Protein AF-A0A9P9RIS1-F1 (afdb_monomer_lite)

Foldseek 3Di:
DDDPDQDPVDPVSVVVVLVVVLVVQLPDQEQEAEQAPWDWDQDPVRDTDTPCPVVTPCVVDPCSVSNPPRHPYYHYHYNVD

Radius of gyration: 15.81 Å; chains: 1; bounding box: 39×30×33 Å

Secondary structure (DSSP, 8-state):
---SS--TT-HHHHHHHHHHHHHHHHT-S-EEEEETT-EEEE-TTS-EEEETGGG-GGGGSTTHHHHHHSSS-EEEEETT-

pLDDT: mean 84.63, std 10.88, range [50.66, 93.69]

Structure (mmCIF, N/CA/C/O backbone):
data_AF-A0A9P9RIS1-F1
#
_entry.id   AF-A0A9P9RIS1-F1
#
loop_
_atom_site.group_PDB
_atom_site.id
_atom_site.type_symbol
_atom_site.label_atom_id
_atom_site.label_alt_id
_atom_site.label_comp_id
_atom_site.label_asym_id
_atom_site.label_entity_id
_atom_site.label_seq_id
_atom_site.pdbx_PDB_ins_code
_atom_site.Cartn_x
_atom_site.Cartn_y
_atom_site.Cartn_z
_atom_site.occupancy
_atom_site.B_iso_or_equiv
_atom_site.auth_seq_id
_atom_site.auth_comp_id
_atom_site.auth_asym_id
_atom_site.auth_atom_id
_atom_site.pdbx_PDB_model_num
ATOM 1 N N . VAL A 1 1 ? -10.015 7.440 -4.108 1.00 50.69 1 VAL A N 1
ATOM 2 C CA . VAL A 1 1 ? -11.027 8.204 -3.346 1.00 50.69 1 VAL A CA 1
ATOM 3 C C . VAL A 1 1 ? -10.663 8.025 -1.895 1.00 50.69 1 VAL A C 1
ATOM 5 O O . VAL A 1 1 ? -10.809 6.920 -1.409 1.00 50.69 1 VAL A O 1
ATOM 8 N N . ASP A 1 2 ? -10.110 9.053 -1.259 1.00 52.28 2 ASP A N 1
ATOM 9 C CA . ASP A 1 2 ? -9.775 9.009 0.165 1.00 52.28 2 ASP A CA 1
ATOM 10 C C . ASP A 1 2 ? -10.205 10.322 0.808 1.00 52.28 2 ASP A C 1
ATOM 12 O O . ASP A 1 2 ? -9.670 11.388 0.505 1.00 52.28 2 ASP A O 1
ATOM 16 N N . THR A 1 3 ? -11.152 10.223 1.741 1.00 55.00 3 THR A N 1
ATOM 17 C CA . THR A 1 3 ? -11.524 11.271 2.705 1.00 55.00 3 THR A CA 1
ATOM 18 C C . THR A 1 3 ? -12.115 12.571 2.140 1.00 55.00 3 THR A C 1
ATOM 20 O O . THR A 1 3 ? -11.631 13.665 2.417 1.00 55.00 3 THR A O 1
ATOM 23 N N . CYS A 1 4 ? -13.267 12.493 1.472 1.00 50.66 4 CYS A N 1
ATOM 24 C CA . CYS A 1 4 ? -14.245 13.579 1.606 1.00 50.66 4 CYS A CA 1
ATOM 25 C C . CYS A 1 4 ? -15.167 13.239 2.787 1.00 50.66 4 CYS A C 1
ATOM 27 O O . CYS A 1 4 ? -16.121 12.493 2.604 1.00 50.66 4 CYS A O 1
ATOM 29 N N . GLY A 1 5 ? -14.873 13.758 3.988 1.00 59.12 5 GLY A N 1
ATOM 30 C CA . GLY A 1 5 ? -15.900 13.872 5.037 1.00 59.12 5 GLY A CA 1
ATOM 31 C C . GLY A 1 5 ? -15.691 13.169 6.383 1.00 59.12 5 GLY A C 1
ATOM 32 O O . GLY A 1 5 ? -16.677 13.004 7.084 1.00 59.12 5 GLY A O 1
ATOM 33 N N . ILE A 1 6 ? -14.475 12.777 6.786 1.00 65.38 6 ILE A N 1
ATOM 34 C CA . ILE A 1 6 ? -14.255 12.365 8.189 1.00 65.38 6 ILE A CA 1
ATOM 35 C C . ILE A 1 6 ? -13.927 13.609 9.018 1.00 65.38 6 ILE A C 1
ATOM 37 O O . ILE A 1 6 ? -12.849 14.192 8.852 1.00 65.38 6 ILE A O 1
ATOM 41 N N . ASP A 1 7 ? -14.838 14.005 9.908 1.00 61.31 7 ASP A N 1
ATOM 42 C CA . ASP A 1 7 ? -14.570 15.037 10.905 1.00 61.31 7 ASP A CA 1
ATOM 43 C C . ASP A 1 7 ? -13.663 14.472 12.007 1.00 61.31 7 ASP A C 1
ATOM 45 O O . ASP A 1 7 ? -14.041 13.624 12.813 1.00 61.31 7 ASP A O 1
ATOM 49 N N . LYS A 1 8 ? -12.419 14.953 12.041 1.00 61.09 8 LYS A N 1
ATOM 50 C CA . LYS A 1 8 ? -11.401 14.523 13.011 1.00 61.09 8 LYS A CA 1
ATOM 51 C C . LYS A 1 8 ? -11.615 15.118 14.409 1.00 61.09 8 LYS A C 1
ATOM 53 O O . LYS A 1 8 ? -10.868 14.769 15.320 1.00 61.09 8 LYS A O 1
ATOM 58 N N . THR A 1 9 ? -12.582 16.022 14.584 1.00 68.44 9 THR A N 1
ATOM 59 C CA . THR A 1 9 ? -12.911 16.631 15.884 1.00 68.44 9 THR A CA 1
ATOM 60 C C . THR A 1 9 ? -13.901 15.795 16.697 1.00 68.44 9 THR A C 1
ATOM 62 O O . THR A 1 9 ? -13.924 15.894 17.924 1.00 68.44 9 THR A O 1
ATOM 65 N N . SER A 1 10 ? -14.649 14.904 16.036 1.00 73.19 10 SER A N 1
ATOM 66 C CA . SER A 1 10 ? -15.522 13.917 16.668 1.00 73.19 10 SER A CA 1
ATOM 67 C C . SER A 1 10 ? -14.803 12.571 16.781 1.00 73.19 10 SER A C 1
ATOM 69 O O . SER A 1 10 ? -14.629 11.840 15.805 1.00 73.19 10 SER A O 1
ATOM 71 N N . SER A 1 11 ? -14.378 12.207 17.993 1.00 68.69 11 SER A N 1
ATOM 72 C CA . SER A 1 11 ? -13.680 10.935 18.238 1.00 68.69 11 SER A CA 1
ATOM 73 C C . SER A 1 11 ? -14.550 9.698 17.965 1.00 68.69 11 SER A C 1
ATOM 75 O O . SER A 1 11 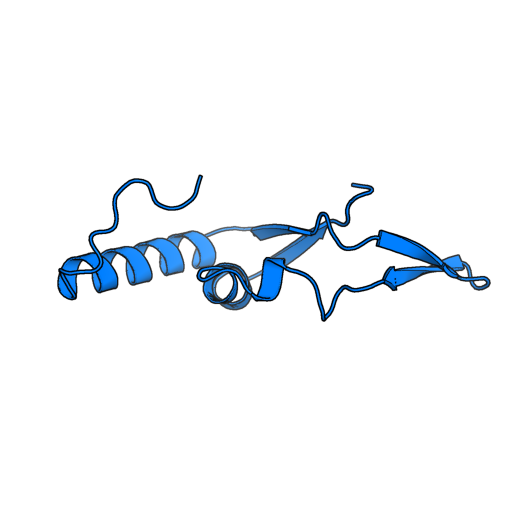? -14.016 8.637 17.627 1.00 68.69 11 SER A O 1
ATOM 77 N N . ALA A 1 12 ? -15.876 9.829 18.078 1.00 75.25 12 ALA A N 1
ATOM 78 C CA . ALA A 1 12 ? -16.828 8.759 17.791 1.00 75.25 12 ALA A CA 1
ATOM 79 C C . ALA A 1 12 ? -16.957 8.490 16.281 1.00 75.25 12 ALA A C 1
ATOM 81 O O . ALA A 1 12 ? -16.764 7.349 15.865 1.00 75.25 12 ALA A O 1
ATOM 82 N N . GLU A 1 13 ? -17.174 9.524 15.456 1.00 75.12 13 GLU A N 1
ATOM 83 C CA . GLU A 1 13 ? -17.238 9.368 13.990 1.00 75.12 13 GLU A CA 1
ATOM 84 C C . GLU A 1 13 ? -15.915 8.850 13.418 1.00 75.12 13 GLU A C 1
ATOM 86 O O . GLU A 1 13 ? -15.904 7.972 12.555 1.00 75.12 13 GLU A O 1
ATOM 91 N N . LEU A 1 14 ? -14.786 9.334 13.945 1.00 76.25 14 LEU A N 1
ATOM 92 C CA . LEU A 1 14 ? -13.467 8.844 13.556 1.00 76.25 14 LEU A CA 1
ATOM 93 C C . LEU A 1 14 ? -13.312 7.341 13.843 1.00 76.25 14 LEU A C 1
ATOM 95 O O . LEU A 1 14 ? -12.808 6.599 12.999 1.00 76.25 14 LEU A O 1
ATOM 99 N N . SER A 1 15 ? -13.765 6.880 15.012 1.00 79.06 15 SER A N 1
ATOM 100 C CA . SER A 1 15 ? -13.684 5.465 15.397 1.00 79.06 15 SER A CA 1
ATOM 101 C C . SER A 1 15 ? -14.602 4.586 14.546 1.00 79.06 15 SER A C 1
ATOM 103 O O . SER A 1 15 ? -14.201 3.505 14.112 1.00 79.06 15 SER A O 1
ATOM 105 N N . GLU A 1 16 ? -15.828 5.036 14.277 1.00 82.19 16 GLU A N 1
ATOM 106 C CA . GLU A 1 16 ? -16.771 4.318 13.416 1.00 82.19 16 GLU A CA 1
ATOM 107 C C . GLU A 1 16 ? -16.273 4.220 11.973 1.00 82.19 16 GLU A C 1
ATOM 109 O O . GLU A 1 16 ? -16.349 3.144 11.371 1.00 82.19 16 GLU A O 1
ATOM 114 N N . ALA A 1 17 ? -15.697 5.298 11.435 1.00 82.94 17 ALA A N 1
ATOM 115 C CA . ALA A 1 17 ? -15.110 5.305 10.102 1.00 82.94 17 ALA A CA 1
ATOM 116 C C . ALA A 1 17 ? -13.913 4.344 10.004 1.00 82.94 17 ALA A C 1
ATOM 118 O O . ALA A 1 17 ? -13.859 3.536 9.078 1.00 82.94 17 ALA A O 1
ATOM 119 N N . ILE A 1 18 ? -13.001 4.362 10.985 1.00 82.88 18 ILE A N 1
ATOM 120 C CA . ILE A 1 18 ? -11.856 3.436 11.052 1.00 82.88 18 ILE A CA 1
ATOM 121 C C . ILE A 1 18 ? -12.328 1.978 11.076 1.00 82.88 18 ILE A C 1
ATOM 123 O O . ILE A 1 18 ? -11.881 1.167 10.267 1.00 82.88 18 ILE A O 1
ATOM 127 N N . ASN A 1 19 ? -13.262 1.643 11.967 1.00 86.44 19 ASN A N 1
ATOM 128 C CA . ASN A 1 19 ? -13.761 0.274 12.096 1.00 86.44 19 ASN A CA 1
ATOM 129 C C . ASN A 1 19 ? -14.511 -0.193 10.841 1.00 86.44 19 ASN A C 1
ATOM 131 O O . ASN A 1 19 ? -14.438 -1.366 10.469 1.00 86.44 19 ASN A O 1
ATOM 135 N N . SER A 1 20 ? -15.230 0.715 10.181 1.00 86.06 20 SER A N 1
ATOM 136 C CA . SER A 1 20 ? -15.946 0.415 8.941 1.00 86.06 20 SER A CA 1
ATOM 137 C C . SER A 1 20 ? -14.981 0.155 7.785 1.00 86.06 20 SER A C 1
ATOM 139 O O . SER A 1 20 ? -15.139 -0.842 7.084 1.00 86.06 20 SER A O 1
ATOM 141 N N . MET A 1 21 ? -13.952 0.991 7.621 1.00 86.00 21 MET A N 1
ATOM 142 C CA . MET A 1 21 ? -12.939 0.814 6.573 1.00 86.00 21 MET A CA 1
ATOM 143 C C . MET A 1 21 ? -12.103 -0.446 6.788 1.00 86.00 21 MET A C 1
ATOM 145 O O . MET A 1 21 ? -11.893 -1.202 5.841 1.00 86.00 21 MET A O 1
ATOM 149 N N . TYR A 1 22 ? -11.715 -0.744 8.031 1.00 88.00 22 TYR A N 1
ATOM 150 C CA . TYR A 1 22 ? -11.022 -1.991 8.351 1.00 88.00 22 TYR A CA 1
ATOM 151 C C . TYR A 1 22 ? -11.826 -3.215 7.893 1.00 88.00 22 TYR A C 1
ATOM 153 O O . TYR A 1 22 ? -11.295 -4.080 7.201 1.00 88.00 22 TYR A O 1
ATOM 161 N N . LYS A 1 23 ? -13.130 -3.265 8.204 1.00 89.38 23 LYS A N 1
ATOM 162 C CA . LYS A 1 23 ? -14.009 -4.360 7.761 1.00 89.38 23 LYS A CA 1
ATOM 163 C C . LYS A 1 23 ? -14.122 -4.450 6.242 1.00 89.38 23 LYS A C 1
ATOM 165 O O . LYS A 1 23 ? -14.273 -5.548 5.715 1.00 89.38 23 LYS A O 1
ATOM 170 N N . TRP A 1 24 ? -14.093 -3.327 5.529 1.00 88.81 24 TRP A N 1
ATOM 171 C CA . TRP A 1 24 ? -14.141 -3.341 4.065 1.00 88.81 24 TRP A CA 1
ATOM 172 C C . TRP A 1 24 ? -12.891 -3.992 3.480 1.00 88.81 24 TRP A C 1
ATOM 174 O O . TRP A 1 24 ? -13.007 -4.859 2.616 1.00 88.81 24 TRP A O 1
ATOM 184 N N . TYR A 1 25 ? -11.716 -3.641 4.000 1.00 89.69 25 TYR A N 1
ATOM 185 C CA . TYR A 1 25 ? -10.466 -4.273 3.592 1.00 89.69 25 TYR A CA 1
ATOM 186 C C . TYR A 1 25 ? -10.401 -5.748 4.007 1.00 89.69 25 TYR A C 1
ATOM 188 O O . TYR A 1 25 ? -10.057 -6.589 3.182 1.00 89.69 25 TYR A O 1
ATOM 196 N N . GLU A 1 26 ? -10.821 -6.095 5.223 1.00 92.00 26 GLU A N 1
ATOM 197 C CA . GLU A 1 26 ? -10.863 -7.483 5.712 1.00 92.00 26 GLU A CA 1
ATOM 198 C C . GLU A 1 26 ? -11.739 -8.402 4.849 1.00 92.00 26 GLU A C 1
ATOM 200 O O . GLU A 1 26 ? -11.385 -9.555 4.595 1.00 92.00 26 GLU A O 1
ATOM 205 N N . ASN A 1 27 ? -12.877 -7.891 4.376 1.00 91.12 27 ASN A N 1
ATOM 206 C CA . ASN A 1 27 ? -13.797 -8.648 3.530 1.00 91.12 27 ASN A CA 1
ATOM 207 C C . ASN A 1 27 ? -13.452 -8.578 2.035 1.00 91.12 27 ASN A C 1
ATOM 209 O O . ASN A 1 27 ? -14.111 -9.235 1.227 1.00 91.12 27 ASN A O 1
ATOM 213 N N . SER A 1 28 ? -12.436 -7.804 1.648 1.00 89.56 28 SER A N 1
ATOM 214 C CA . SER A 1 28 ? -11.959 -7.780 0.268 1.00 89.56 28 SER A CA 1
ATOM 215 C C . SER A 1 28 ? -11.203 -9.07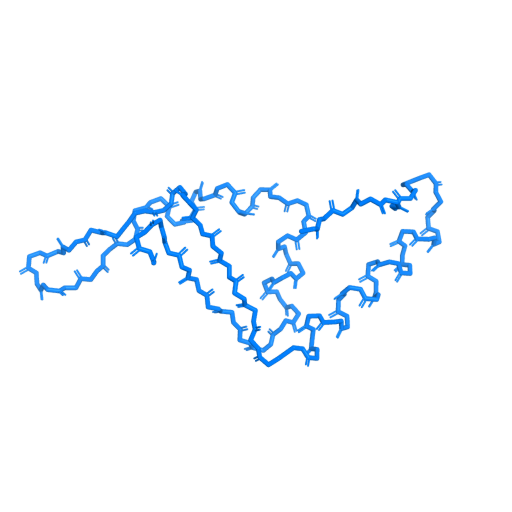1 -0.070 1.00 89.56 28 SER A C 1
ATOM 217 O O . SER A 1 28 ? -10.528 -9.664 0.773 1.00 89.56 28 SER A O 1
ATOM 219 N N . ALA A 1 29 ? -11.327 -9.530 -1.318 1.00 91.12 29 ALA A N 1
ATOM 220 C CA . ALA A 1 29 ? -10.587 -10.702 -1.786 1.00 91.12 29 ALA A CA 1
ATOM 221 C C . ALA A 1 29 ? -9.086 -10.396 -1.940 1.00 91.12 29 ALA A C 1
ATOM 223 O O . ALA A 1 29 ? -8.249 -11.178 -1.492 1.00 91.12 29 ALA A O 1
ATOM 224 N N . THR A 1 30 ? -8.781 -9.237 -2.526 1.00 91.38 30 THR A N 1
ATOM 225 C CA . THR A 1 30 ? -7.430 -8.716 -2.745 1.00 91.38 30 THR A CA 1
ATOM 226 C C . THR A 1 30 ? -7.464 -7.195 -2.628 1.00 91.38 30 THR A C 1
ATOM 228 O O . THR A 1 30 ? -8.397 -6.555 -3.118 1.00 91.38 30 THR A O 1
ATOM 231 N N . CYS A 1 31 ? -6.434 -6.618 -2.014 1.00 92.69 31 CYS A N 1
ATOM 232 C CA . CYS A 1 31 ? -6.161 -5.188 -2.045 1.00 92.69 31 CYS A CA 1
ATOM 233 C C . CYS A 1 31 ? -5.032 -4.904 -3.040 1.00 92.69 31 CYS A C 1
ATOM 235 O O . CYS A 1 31 ? -3.994 -5.559 -3.006 1.00 92.69 31 CYS A O 1
ATOM 237 N N . PHE A 1 32 ? -5.232 -3.934 -3.928 1.00 91.62 32 PHE A N 1
ATOM 238 C CA . PHE A 1 32 ? -4.230 -3.543 -4.914 1.00 91.62 32 PHE A CA 1
ATOM 239 C C . PHE A 1 32 ? -3.562 -2.240 -4.479 1.00 91.62 32 PHE A C 1
ATOM 241 O O . PHE A 1 32 ? -4.229 -1.214 -4.336 1.00 91.62 32 PHE A O 1
ATOM 248 N N . ALA A 1 33 ? -2.246 -2.280 -4.293 1.00 92.38 33 ALA A N 1
ATOM 249 C CA . ALA A 1 33 ? -1.436 -1.137 -3.905 1.00 92.38 33 ALA A CA 1
ATOM 250 C C . ALA A 1 33 ? -0.548 -0.715 -5.079 1.00 92.38 33 ALA A C 1
ATOM 252 O O . ALA A 1 33 ? 0.387 -1.418 -5.455 1.00 92.38 33 ALA A O 1
ATOM 253 N N . TYR A 1 34 ? -0.838 0.450 -5.656 1.00 91.62 34 TYR A N 1
ATOM 254 C CA . TYR A 1 34 ? -0.018 1.037 -6.713 1.00 91.62 34 TYR A CA 1
ATOM 255 C C . TYR A 1 34 ? 1.037 1.978 -6.122 1.00 91.62 34 TYR A C 1
ATOM 257 O O . TYR A 1 34 ? 0.705 2.913 -5.387 1.00 91.62 34 TYR A O 1
ATOM 265 N N . LEU A 1 35 ? 2.303 1.710 -6.437 1.00 93.19 35 LEU A N 1
ATOM 266 C CA . LEU A 1 35 ? 3.482 2.400 -5.925 1.00 93.19 35 LEU A CA 1
ATOM 267 C C . LEU A 1 35 ? 4.159 3.146 -7.090 1.00 93.19 35 LEU A C 1
ATOM 269 O O . LEU A 1 35 ? 5.063 2.604 -7.729 1.00 93.19 35 LEU A O 1
ATOM 273 N N . PRO A 1 36 ? 3.735 4.391 -7.385 1.00 91.81 36 PRO A N 1
ATOM 274 C CA . PRO A 1 36 ? 4.229 5.152 -8.537 1.00 91.81 36 PRO A CA 1
ATOM 275 C C . PRO A 1 36 ? 5.708 5.543 -8.435 1.00 91.81 36 PRO A C 1
ATOM 277 O O . PRO A 1 36 ? 6.310 5.939 -9.426 1.00 91.81 36 PRO A O 1
ATOM 280 N N . ASP A 1 37 ? 6.281 5.487 -7.237 1.00 93.12 37 ASP A N 1
ATOM 281 C CA . ASP A 1 37 ? 7.669 5.830 -6.939 1.00 93.12 37 ASP A CA 1
ATOM 282 C C . ASP A 1 37 ? 8.590 4.605 -6.813 1.00 93.12 37 ASP A C 1
ATOM 284 O O . ASP A 1 37 ? 9.770 4.736 -6.479 1.00 93.12 37 ASP A O 1
ATOM 288 N N . VAL A 1 38 ? 8.057 3.418 -7.105 1.00 93.69 38 VAL A N 1
ATOM 289 C CA . VAL A 1 38 ? 8.804 2.164 -7.193 1.00 93.69 38 VAL A CA 1
ATOM 290 C C . VAL A 1 38 ? 8.976 1.796 -8.656 1.00 93.69 38 VAL A C 1
ATOM 292 O O . VAL A 1 38 ? 8.008 1.775 -9.416 1.00 93.69 38 VAL A O 1
ATOM 295 N N . THR A 1 39 ? 10.211 1.466 -9.026 1.00 92.50 39 THR A N 1
ATOM 296 C CA . THR A 1 39 ? 10.564 1.010 -10.371 1.00 92.50 39 THR A CA 1
ATOM 297 C C . THR A 1 39 ? 11.099 -0.413 -10.342 1.00 92.50 39 THR A C 1
ATOM 299 O O . THR A 1 39 ? 11.795 -0.825 -9.404 1.00 92.50 39 THR A O 1
ATOM 302 N N . ALA A 1 40 ? 10.764 -1.178 -11.375 1.00 90.31 40 ALA A N 1
ATOM 303 C CA . ALA A 1 40 ? 11.230 -2.543 -11.556 1.00 90.31 40 ALA A CA 1
ATOM 304 C C . ALA A 1 40 ? 12.516 -2.554 -12.396 1.00 90.31 40 ALA A C 1
ATOM 306 O O . ALA A 1 40 ? 12.531 -2.164 -13.561 1.00 90.31 40 ALA A O 1
ATOM 307 N N . GLN A 1 41 ? 13.612 -3.041 -11.816 1.00 88.00 41 GLN A N 1
ATOM 308 C CA . GLN A 1 41 ? 14.884 -3.220 -12.508 1.00 88.00 41 GLN A CA 1
ATOM 309 C C . GLN A 1 41 ? 15.152 -4.705 -12.751 1.00 88.00 41 GLN A C 1
ATOM 311 O O . GLN A 1 41 ? 15.192 -5.499 -11.811 1.00 88.00 41 GLN A O 1
ATOM 316 N N . THR A 1 42 ? 15.384 -5.083 -14.006 1.00 90.19 42 THR A N 1
ATOM 317 C CA . THR A 1 42 ? 15.817 -6.442 -14.348 1.00 90.19 42 THR A CA 1
ATOM 318 C C . THR A 1 42 ? 17.288 -6.624 -13.989 1.00 90.19 42 THR A C 1
ATOM 320 O O . THR A 1 42 ? 18.152 -5.862 -14.429 1.00 90.19 42 THR A O 1
ATOM 323 N N . GLN A 1 43 ? 17.571 -7.629 -13.170 1.00 89.50 43 GLN A N 1
ATOM 324 C CA . GLN A 1 43 ? 18.919 -8.014 -12.784 1.00 89.50 43 GLN A CA 1
ATOM 325 C C . GLN A 1 43 ? 19.556 -8.938 -13.838 1.00 89.50 43 GLN A C 1
ATOM 327 O O . GLN A 1 43 ? 18.845 -9.552 -14.638 1.00 89.50 43 GLN A O 1
ATOM 332 N N . PRO A 1 44 ? 20.897 -9.073 -13.855 1.00 90.75 44 PRO A N 1
ATOM 333 C CA . PRO A 1 44 ? 21.601 -9.921 -14.824 1.00 90.75 44 PRO A CA 1
ATOM 334 C C . PRO A 1 44 ? 21.212 -11.407 -14.780 1.00 90.75 44 PRO A C 1
ATOM 336 O O . PRO A 1 44 ? 21.422 -12.120 -15.756 1.00 90.75 44 PRO A O 1
ATOM 339 N N . ASP A 1 45 ? 20.656 -11.875 -13.662 1.00 93.38 45 ASP A N 1
ATOM 340 C CA . ASP A 1 45 ? 20.157 -13.242 -13.471 1.00 93.38 45 ASP A CA 1
ATOM 341 C C . ASP A 1 45 ? 18.715 -13.446 -13.978 1.00 93.38 45 ASP A C 1
ATOM 343 O O . ASP A 1 45 ? 18.170 -14.543 -13.866 1.00 93.38 45 ASP A O 1
ATOM 347 N N . GLY A 1 46 ? 18.094 -12.403 -14.542 1.00 87.56 46 GLY A N 1
ATOM 348 C CA . GLY A 1 46 ? 16.706 -12.412 -15.003 1.00 87.56 46 GLY A CA 1
ATOM 349 C C . GLY A 1 46 ? 15.671 -12.170 -13.901 1.00 87.56 46 GLY A C 1
ATOM 350 O O . GLY A 1 46 ? 14.477 -12.164 -14.196 1.00 87.56 46 GLY A O 1
ATOM 351 N N . SER A 1 47 ? 16.088 -11.954 -12.648 1.00 89.44 47 SER A N 1
ATOM 352 C CA . S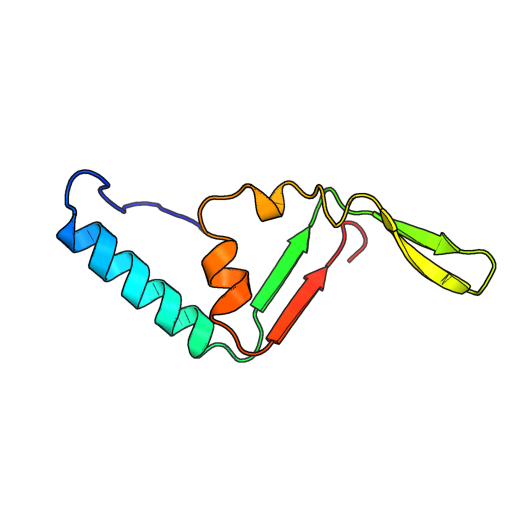ER A 1 47 ? 15.184 -11.578 -11.558 1.00 89.44 47 SER A CA 1
ATOM 353 C C . SER A 1 47 ? 14.804 -10.094 -11.617 1.00 89.44 47 SER A C 1
ATOM 355 O O . SER A 1 47 ? 15.502 -9.271 -12.214 1.00 89.44 47 SER A O 1
ATOM 357 N N . TYR A 1 48 ? 13.694 -9.729 -10.973 1.00 85.88 48 TYR A N 1
ATOM 358 C CA . TYR A 1 48 ? 13.285 -8.334 -10.811 1.00 85.88 48 TYR A CA 1
ATOM 359 C C . TYR A 1 48 ? 13.697 -7.809 -9.434 1.00 85.88 48 TYR A C 1
ATOM 361 O O . TYR A 1 48 ? 13.487 -8.464 -8.413 1.00 85.88 48 TYR A O 1
ATOM 369 N N . CYS A 1 49 ? 14.259 -6.605 -9.405 1.00 89.00 49 CYS A N 1
ATOM 370 C CA . CYS A 1 49 ? 14.518 -5.836 -8.196 1.00 89.00 49 CYS A CA 1
ATOM 371 C C . CYS A 1 49 ? 13.606 -4.607 -8.178 1.00 89.00 49 CYS A C 1
ATOM 373 O O . CYS A 1 49 ? 13.626 -3.809 -9.112 1.00 89.00 49 CYS A O 1
ATOM 375 N N . PHE A 1 50 ? 12.826 -4.442 -7.112 1.00 90.00 50 PHE A N 1
ATOM 376 C CA . PHE A 1 50 ? 11.978 -3.266 -6.922 1.00 90.00 50 PHE A CA 1
ATOM 377 C C . PHE A 1 50 ? 12.750 -2.192 -6.158 1.00 90.00 50 PHE A C 1
ATOM 379 O O . PHE A 1 50 ? 12.891 -2.252 -4.931 1.00 90.00 50 PHE A O 1
ATOM 386 N N . GLN A 1 51 ? 13.276 -1.218 -6.896 1.00 89.50 51 GLN A N 1
ATOM 387 C CA . GLN A 1 51 ? 14.004 -0.092 -6.321 1.00 89.50 51 GLN A CA 1
ATOM 388 C C . GLN A 1 51 ? 13.054 0.763 -5.481 1.00 89.50 51 GLN A C 1
ATOM 390 O O . GLN A 1 51 ? 11.891 0.950 -5.829 1.00 89.50 51 GLN A O 1
ATOM 395 N N . ASN A 1 52 ? 13.551 1.290 -4.363 1.00 89.38 52 ASN A N 1
ATOM 396 C CA . ASN A 1 52 ? 12.803 2.175 -3.463 1.00 89.38 52 ASN A CA 1
ATOM 397 C C . ASN A 1 52 ? 11.520 1.586 -2.848 1.00 89.38 52 ASN A C 1
ATOM 399 O O . ASN A 1 52 ? 10.774 2.331 -2.219 1.00 89.38 52 ASN A O 1
ATOM 403 N N . PHE A 1 53 ? 11.279 0.269 -2.935 1.00 90.62 53 PHE A N 1
ATOM 404 C CA . PHE A 1 53 ? 10.070 -0.348 -2.371 1.00 90.62 53 PHE A CA 1
ATOM 405 C C . PHE A 1 53 ? 9.869 0.019 -0.897 1.00 90.62 53 PHE A C 1
ATOM 407 O O . PHE A 1 53 ? 8.841 0.568 -0.522 1.00 90.62 53 PHE A O 1
ATOM 414 N N . ARG A 1 54 ? 10.894 -0.183 -0.059 1.00 89.19 54 ARG A N 1
ATOM 415 C CA . ARG A 1 54 ? 10.824 0.117 1.385 1.00 89.19 54 ARG A CA 1
ATOM 416 C C . ARG A 1 54 ? 10.673 1.603 1.711 1.00 89.19 54 ARG A C 1
ATOM 418 O O . ARG A 1 54 ? 10.249 1.932 2.812 1.00 89.19 54 ARG A O 1
ATOM 425 N N . SER A 1 55 ? 11.076 2.479 0.799 1.00 90.19 55 SER A N 1
ATOM 426 C CA . SER A 1 55 ? 11.020 3.931 0.964 1.00 90.19 55 SER A CA 1
ATOM 427 C C . SER A 1 55 ? 9.850 4.559 0.211 1.00 90.19 55 SER A C 1
ATOM 429 O O . SER A 1 55 ? 9.809 5.782 0.100 1.00 90.19 55 SER A O 1
ATOM 431 N N . SER A 1 56 ? 8.925 3.748 -0.313 1.00 92.56 56 SER A N 1
ATOM 432 C CA . SER A 1 56 ? 7.805 4.265 -1.087 1.00 92.56 56 SER A CA 1
ATOM 433 C C . SER A 1 56 ? 6.940 5.2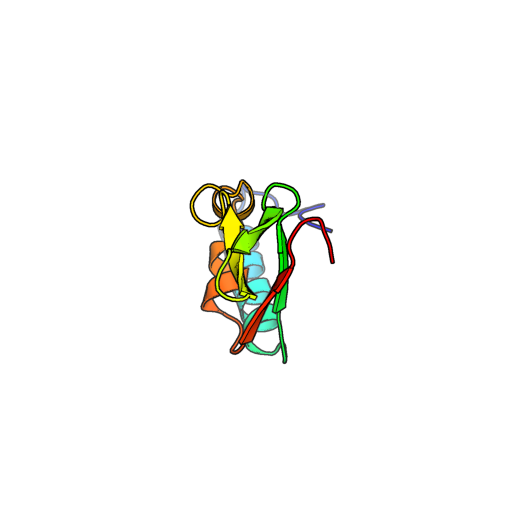03 -0.246 1.00 92.56 56 SER A C 1
ATOM 435 O O . SER A 1 56 ? 6.631 4.938 0.920 1.00 92.56 56 SER A O 1
ATOM 437 N N . CYS A 1 57 ? 6.491 6.285 -0.871 1.00 90.69 57 CYS A N 1
ATOM 438 C CA . CYS A 1 57 ? 5.551 7.248 -0.326 1.00 90.69 57 CYS A CA 1
ATOM 439 C C . CYS A 1 57 ? 4.219 6.605 0.079 1.00 90.69 57 CYS A C 1
ATOM 441 O O . CYS A 1 57 ? 3.511 7.156 0.919 1.00 90.69 57 CYS A O 1
ATOM 443 N N . TRP A 1 58 ? 3.883 5.423 -0.447 1.00 91.69 58 TRP A N 1
ATOM 444 C CA . TRP A 1 58 ? 2.713 4.671 -0.007 1.00 91.69 58 TRP A CA 1
ATOM 445 C C . TRP A 1 58 ? 2.778 4.373 1.503 1.00 91.69 58 TRP A C 1
ATOM 447 O O . TRP A 1 58 ? 1.820 4.634 2.229 1.00 91.69 58 TRP A O 1
ATOM 457 N N . PHE A 1 59 ? 3.939 3.984 2.038 1.00 89.38 59 PHE A N 1
ATOM 458 C CA . PHE A 1 59 ? 4.098 3.674 3.467 1.00 89.38 59 PHE A CA 1
ATOM 459 C C . PHE A 1 59 ? 3.975 4.888 4.404 1.00 89.38 59 PHE A C 1
ATOM 461 O O . PHE A 1 59 ? 3.903 4.713 5.618 1.00 89.38 59 PHE A O 1
ATOM 468 N N . THR A 1 60 ? 3.943 6.118 3.879 1.00 86.50 60 THR A N 1
ATOM 469 C CA . THR A 1 60 ? 3.814 7.343 4.690 1.00 86.50 60 THR A CA 1
ATOM 470 C C . THR A 1 60 ? 2.391 7.906 4.719 1.00 86.50 60 THR A C 1
ATOM 472 O O . THR A 1 60 ? 2.113 8.860 5.448 1.00 86.50 60 THR A O 1
ATOM 475 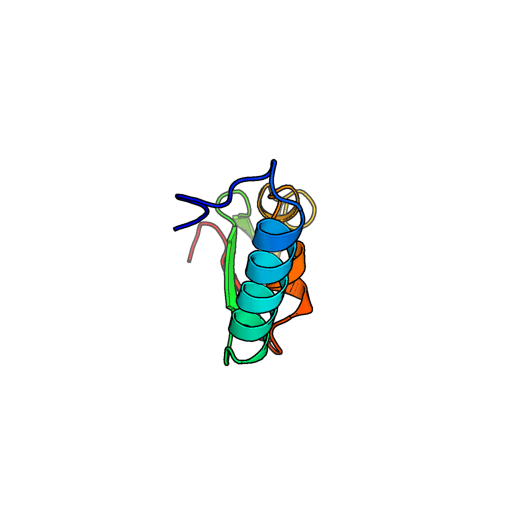N N . ARG A 1 61 ? 1.461 7.320 3.956 1.00 83.31 61 ARG A N 1
ATOM 476 C CA . ARG A 1 61 ? 0.057 7.746 3.911 1.00 83.31 61 ARG A CA 1
ATOM 477 C C . ARG A 1 61 ? -0.707 7.236 5.138 1.00 83.31 61 ARG A C 1
ATOM 479 O O . ARG A 1 61 ? -0.557 6.096 5.553 1.00 83.31 61 ARG A O 1
ATOM 486 N N . GLY A 1 62 ? -1.591 8.066 5.693 1.00 73.69 62 GLY A N 1
ATOM 487 C CA . GLY A 1 62 ? -2.286 7.787 6.962 1.00 73.69 62 GLY A CA 1
ATOM 488 C C . GLY A 1 62 ? -3.235 6.574 6.993 1.00 73.69 62 GLY A C 1
ATOM 489 O O . GLY A 1 62 ? -3.731 6.255 8.068 1.00 73.69 62 GLY A O 1
ATOM 490 N N . TRP A 1 63 ? -3.478 5.897 5.863 1.00 78.25 63 TRP A N 1
ATOM 491 C CA . TRP A 1 63 ? -4.406 4.757 5.744 1.00 78.25 63 TRP A CA 1
ATOM 492 C C . TRP A 1 63 ? -3.756 3.444 5.303 1.00 78.25 63 TRP A C 1
ATOM 494 O O . TRP A 1 63 ? -4.369 2.382 5.427 1.00 78.25 63 TRP A O 1
ATOM 504 N N . THR A 1 64 ? -2.490 3.475 4.886 1.00 85.56 64 THR A N 1
ATOM 505 C CA . THR A 1 64 ? -1.855 2.310 4.258 1.00 85.56 64 THR A CA 1
ATOM 506 C C . THR A 1 64 ? -1.585 1.178 5.229 1.00 85.56 64 THR A C 1
ATOM 508 O O . THR A 1 64 ? -1.528 0.024 4.823 1.00 85.56 64 THR A O 1
ATOM 511 N N . LEU A 1 65 ? -1.544 1.458 6.534 1.00 85.12 65 LEU A N 1
ATOM 512 C CA . LEU A 1 65 ? -1.493 0.402 7.537 1.00 85.12 65 LEU A CA 1
ATOM 513 C C . LEU A 1 65 ? -2.733 -0.503 7.474 1.00 85.12 65 LEU A C 1
ATOM 515 O O . LEU A 1 65 ? -2.580 -1.718 7.496 1.00 85.12 65 LEU A O 1
ATOM 519 N N . GLN A 1 66 ? -3.941 0.062 7.371 1.00 86.44 66 GLN A N 1
ATOM 520 C CA . GLN A 1 66 ? -5.172 -0.739 7.304 1.00 86.44 66 GLN A CA 1
ATOM 521 C C . GLN A 1 66 ? -5.279 -1.475 5.969 1.00 86.44 66 GLN A C 1
ATOM 523 O O . GLN A 1 66 ? -5.598 -2.660 5.961 1.00 86.44 66 GLN A O 1
ATOM 528 N N . GLU A 1 67 ? -4.921 -0.811 4.869 1.00 86.56 67 GLU A N 1
ATOM 529 C CA . GLU A 1 67 ? -4.808 -1.429 3.539 1.00 86.56 67 GLU A CA 1
ATOM 530 C C . GLU A 1 67 ? -3.814 -2.599 3.518 1.00 86.56 67 GLU A C 1
ATOM 532 O O . GLU A 1 67 ? -3.982 -3.533 2.744 1.00 86.56 67 GLU A O 1
ATOM 537 N N . MET A 1 68 ? -2.790 -2.572 4.376 1.00 88.00 68 MET A N 1
ATOM 538 C CA . MET A 1 68 ? -1.774 -3.619 4.443 1.00 88.00 68 MET A CA 1
ATOM 539 C C . MET A 1 68 ? -2.165 -4.795 5.343 1.00 88.00 68 MET A C 1
ATOM 541 O O . MET A 1 68 ? -1.862 -5.936 5.005 1.00 88.00 68 MET A O 1
ATOM 545 N N . ILE A 1 69 ? -2.767 -4.532 6.511 1.00 90.50 69 ILE A N 1
ATOM 546 C CA . ILE A 1 69 ? -2.955 -5.561 7.555 1.00 90.50 69 ILE A CA 1
ATOM 547 C C . ILE A 1 69 ? -4.359 -6.161 7.603 1.00 90.50 69 ILE A C 1
ATOM 549 O O . ILE A 1 69 ? -4.521 -7.256 8.134 1.00 90.50 69 ILE A O 1
ATOM 553 N N . ALA A 1 70 ? -5.375 -5.440 7.127 1.00 91.38 70 ALA A N 1
ATOM 554 C CA . ALA A 1 70 ? -6.751 -5.915 7.167 1.00 91.38 70 ALA A CA 1
ATOM 555 C C . ALA A 1 70 ? -7.068 -6.972 6.088 1.00 91.38 70 ALA A C 1
ATOM 557 O O . ALA A 1 70 ? -7.676 -7.984 6.438 1.00 91.38 70 ALA A O 1
ATOM 558 N N . PRO A 1 71 ? -6.697 -6.798 4.800 1.00 92.88 71 PRO A N 1
ATOM 559 C CA . PRO A 1 71 ? -7.027 -7.777 3.767 1.00 92.88 71 PRO A CA 1
ATOM 560 C C . PRO A 1 71 ? -6.155 -9.033 3.877 1.00 92.88 71 PRO A C 1
ATOM 562 O O . PRO A 1 71 ? -5.030 -9.003 4.371 1.00 92.88 71 PRO A O 1
ATOM 565 N N . ARG A 1 72 ? -6.654 -10.160 3.353 1.00 92.44 72 ARG A N 1
ATOM 566 C CA . ARG A 1 72 ? -5.897 -11.430 3.336 1.00 92.44 72 ARG A CA 1
ATOM 567 C C . ARG A 1 72 ? -4.786 -11.466 2.291 1.00 92.44 72 ARG A C 1
ATOM 569 O O . ARG A 1 72 ? -3.849 -12.246 2.433 1.00 92.44 72 ARG A O 1
ATOM 576 N N . SER A 1 73 ? -4.930 -10.680 1.229 1.00 93.50 73 SER A N 1
ATOM 577 C CA . SER A 1 73 ? -3.987 -10.604 0.118 1.00 93.50 73 SER A CA 1
ATOM 578 C C . SER A 1 73 ? -3.807 -9.152 -0.301 1.00 93.50 73 SER A C 1
ATOM 580 O O . SER A 1 73 ? -4.795 -8.435 -0.481 1.00 93.50 73 SER A O 1
ATOM 582 N N . VAL A 1 74 ? -2.552 -8.741 -0.469 1.00 93.50 74 VAL A N 1
ATOM 583 C CA . VAL A 1 74 ? -2.176 -7.430 -1.001 1.00 93.50 74 VAL A CA 1
ATOM 584 C C . VAL A 1 74 ? -1.251 -7.647 -2.187 1.00 93.50 74 VAL A C 1
ATOM 586 O O . VAL A 1 74 ? -0.213 -8.297 -2.061 1.00 93.50 74 VAL A O 1
ATOM 589 N N . GLU A 1 75 ? -1.626 -7.095 -3.331 1.00 93.25 75 GLU A N 1
ATOM 590 C CA . GLU A 1 75 ? -0.834 -7.120 -4.553 1.00 93.25 75 GLU A CA 1
ATOM 591 C C . GLU A 1 75 ? -0.245 -5.736 -4.812 1.00 93.25 75 GLU A C 1
ATOM 593 O O . GLU A 1 75 ? -0.964 -4.737 -4.879 1.00 93.25 75 GLU A O 1
ATOM 598 N N . PHE A 1 76 ? 1.079 -5.689 -4.942 1.00 92.50 76 PHE A N 1
ATOM 599 C CA . PHE A 1 76 ? 1.826 -4.464 -5.185 1.00 92.50 76 PHE A CA 1
ATOM 600 C C . PHE A 1 76 ? 2.125 -4.312 -6.672 1.00 92.50 76 PHE A C 1
ATOM 602 O O . PHE A 1 76 ? 2.632 -5.236 -7.307 1.00 92.50 76 PHE A O 1
ATOM 609 N N . TYR A 1 77 ? 1.881 -3.115 -7.192 1.00 92.00 77 TYR A N 1
ATOM 610 C CA . TYR A 1 77 ? 2.152 -2.748 -8.574 1.00 92.00 77 TYR A CA 1
ATOM 611 C C . TYR A 1 77 ? 3.118 -1.571 -8.617 1.00 92.00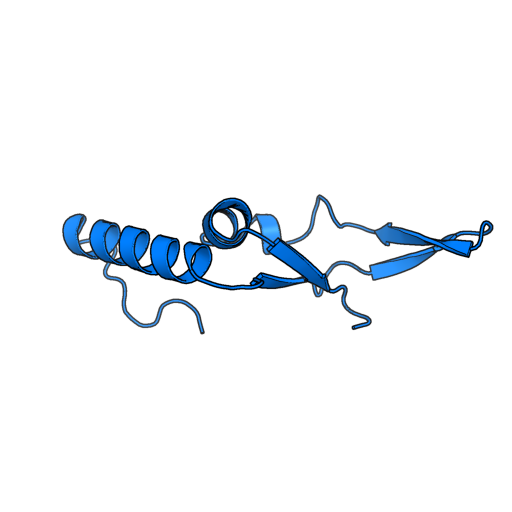 77 TYR A C 1
ATOM 613 O O . TYR A 1 77 ? 2.904 -0.566 -7.939 1.00 92.00 77 TYR A O 1
ATOM 621 N N . SER A 1 78 ? 4.199 -1.713 -9.383 1.00 91.75 78 SER A N 1
ATOM 622 C CA . SER A 1 78 ? 5.174 -0.645 -9.605 1.00 91.75 78 SER A CA 1
ATOM 623 C C . SER A 1 78 ? 4.686 0.318 -10.687 1.00 91.75 78 SER A C 1
ATOM 625 O O . SER A 1 78 ? 3.647 0.096 -11.305 1.00 91.75 78 SER A O 1
ATOM 627 N N . SER A 1 79 ? 5.449 1.381 -10.935 1.00 90.25 79 SER A N 1
ATOM 628 C CA . SER A 1 79 ? 5.134 2.382 -11.963 1.00 90.25 79 SER A CA 1
ATOM 629 C C . SER A 1 79 ? 5.001 1.828 -13.392 1.00 90.25 79 SER A C 1
ATOM 631 O O . SER A 1 79 ? 4.456 2.501 -14.263 1.00 90.25 79 SER A O 1
ATOM 633 N N . GLU A 1 80 ? 5.500 0.615 -13.635 1.00 87.88 80 GLU A N 1
ATOM 634 C CA . GLU A 1 80 ? 5.503 -0.075 -14.927 1.00 87.88 80 GLU A CA 1
ATOM 635 C C . GLU A 1 80 ? 4.342 -1.074 -15.120 1.00 87.88 80 GLU A C 1
ATOM 637 O O . GLU A 1 80 ? 4.405 -1.882 -16.049 1.00 87.88 80 GLU A O 1
ATOM 642 N N . TRP A 1 81 ? 3.326 -1.062 -14.245 1.00 80.75 81 TRP A N 1
ATOM 643 C CA . TRP A 1 81 ? 2.134 -1.920 -14.351 1.00 80.75 81 TRP A CA 1
ATOM 644 C C . TRP A 1 81 ? 1.220 -1.573 -15.534 1.00 80.75 81 TRP A C 1
ATOM 646 O O . TRP A 1 81 ? 1.011 -0.366 -15.800 1.00 80.75 81 TRP A O 1
#

Sequence (81 aa):
VDTCGIDKTSSAELSEAINSMYKWYENSATCFAYLPDVTAQTQPDGSYCFQNFRSSCWFTRGWTLQEMIAPRSVEFYSSEW